Protein AF-A0A6G4N165-F1 (afdb_monomer_lite)

Organism: Streptococcus anginosus (NCBI:txid1328)

Sequence (106 aa):
PEGTKFEFKTPVDTTTPGDKDATVVVTYPDGSKDEVPVKVTVTDPRTDADKNTPTPKEQTVNVGETPDPKKSIGNVGDLPEGTKFEFKTPVDTTTPGDKDATVVVT

Radius of gyration: 26.67 Å; chains: 1; bounding box: 50×19×76 Å

Foldseek 3Di:
DPPKDKDWPDDWDQVDFAKTWTWIWIADPVRDIDIDIDIDGHDDPDDLPRVDDWDADDDDDAQPDFDDQCNRTDPNVVRDPPKDKDWPDGWHRNDDDDTDTDIDID

Structure (mmCIF, N/CA/C/O backbone):
data_AF-A0A6G4N165-F1
#
_entry.id   AF-A0A6G4N165-F1
#
loop_
_atom_site.group_PDB
_atom_site.id
_atom_site.type_symbol
_atom_site.label_atom_id
_atom_site.label_alt_id
_atom_site.label_comp_id
_atom_site.label_asym_id
_atom_site.label_entity_id
_atom_site.label_seq_id
_atom_site.pdbx_PDB_ins_code
_atom_site.Cartn_x
_atom_site.Cartn_y
_atom_site.Cartn_z
_atom_site.occupancy
_atom_site.B_iso_or_equiv
_atom_site.auth_seq_id
_atom_site.auth_comp_id
_atom_site.auth_asym_id
_atom_site.auth_atom_id
_atom_site.pdbx_PDB_model_num
ATOM 1 N N . PRO A 1 1 ? -29.400 5.980 33.620 1.00 70.69 1 PRO A N 1
ATOM 2 C CA . PRO A 1 1 ? -29.624 6.921 34.744 1.00 70.69 1 PRO A CA 1
ATOM 3 C C . PRO A 1 1 ? -28.859 8.213 34.474 1.00 70.69 1 PRO A C 1
ATOM 5 O O . PRO A 1 1 ? -27.735 8.131 33.983 1.00 70.69 1 PRO A O 1
ATOM 8 N N . GLU A 1 2 ? 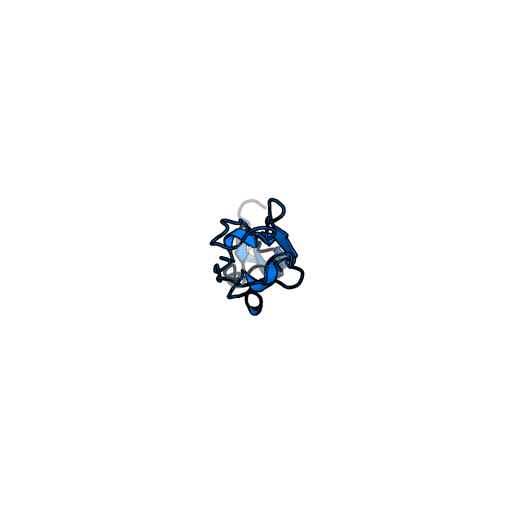-29.440 9.384 34.737 1.00 84.69 2 GLU A N 1
ATOM 9 C CA . GLU A 1 2 ? -28.628 10.607 34.739 1.00 84.69 2 GLU A CA 1
ATOM 10 C C . GLU A 1 2 ? -27.516 10.475 35.791 1.00 84.69 2 GLU A C 1
ATOM 12 O O . GLU A 1 2 ? -27.742 9.941 36.876 1.00 84.69 2 GLU A O 1
ATOM 17 N N . GLY A 1 3 ? -26.299 10.902 35.448 1.00 88.19 3 GLY A N 1
ATOM 18 C CA . GLY A 1 3 ? -25.121 10.799 36.318 1.00 88.19 3 GLY A CA 1
ATOM 19 C C . GLY A 1 3 ? -24.263 9.537 36.143 1.00 88.19 3 GLY A C 1
ATOM 20 O O . GLY A 1 3 ? -23.212 9.451 36.775 1.00 88.19 3 GLY A O 1
ATOM 21 N N . THR A 1 4 ? -24.647 8.585 35.283 1.00 95.44 4 THR A N 1
ATOM 22 C CA . THR A 1 4 ? -23.771 7.457 34.914 1.00 95.44 4 THR A CA 1
ATOM 23 C C . THR A 1 4 ? -22.549 7.950 34.129 1.00 95.44 4 THR A C 1
ATOM 25 O O . THR A 1 4 ? -22.687 8.729 33.185 1.00 95.44 4 THR A O 1
ATOM 28 N N . LYS A 1 5 ? -21.355 7.477 34.497 1.00 95.81 5 LYS A N 1
ATOM 29 C CA . LYS A 1 5 ? -20.080 7.780 33.827 1.00 95.81 5 LYS A CA 1
ATOM 30 C C .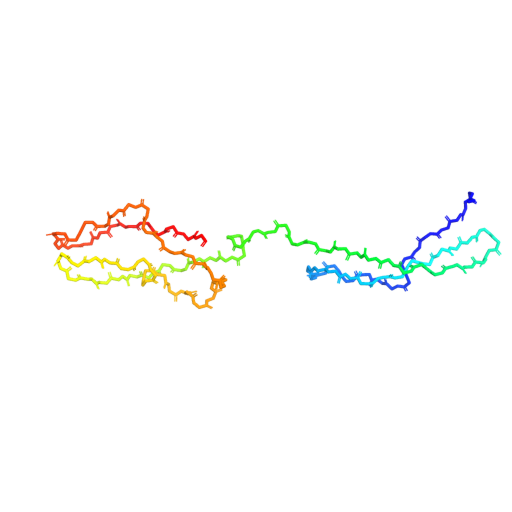 LYS A 1 5 ? -19.525 6.557 33.105 1.00 95.81 5 LYS A C 1
ATOM 32 O O . LYS A 1 5 ? -19.736 5.431 33.551 1.00 95.81 5 LYS A O 1
ATOM 37 N N . PHE A 1 6 ? -18.782 6.803 32.030 1.00 95.94 6 PHE A N 1
ATOM 38 C CA . PHE A 1 6 ? -18.156 5.779 31.197 1.00 95.94 6 PHE A CA 1
ATOM 39 C C . PHE A 1 6 ? -16.684 6.113 31.009 1.00 95.94 6 PHE A C 1
ATOM 41 O O . PHE A 1 6 ? -16.354 7.198 30.529 1.00 95.94 6 PHE A O 1
ATOM 48 N N . GLU A 1 7 ? -15.811 5.183 31.372 1.00 96.44 7 GLU A N 1
ATOM 49 C CA . GLU A 1 7 ? -14.363 5.335 31.231 1.00 96.44 7 GLU A CA 1
ATOM 50 C C . GLU A 1 7 ? -13.759 4.017 30.748 1.00 96.44 7 GLU A C 1
ATOM 52 O O . GLU A 1 7 ? -14.235 2.941 31.107 1.00 96.44 7 GLU A O 1
ATOM 57 N N . PHE A 1 8 ? -12.706 4.068 29.931 1.00 96.25 8 PHE A N 1
ATOM 58 C CA . PHE A 1 8 ? -11.956 2.854 29.620 1.00 96.25 8 PHE A CA 1
ATOM 59 C C . PHE A 1 8 ? -11.143 2.426 30.841 1.00 96.25 8 PHE A C 1
ATOM 61 O O . PHE A 1 8 ? -10.435 3.237 31.437 1.00 96.25 8 PHE A O 1
ATOM 68 N N . LYS A 1 9 ? -11.203 1.135 31.180 1.00 94.88 9 LYS A N 1
ATOM 69 C CA . LYS A 1 9 ? -10.444 0.544 32.293 1.00 94.88 9 LYS A CA 1
ATOM 70 C C . LYS A 1 9 ? -8.937 0.747 32.128 1.00 94.88 9 LYS A C 1
ATOM 72 O O . LYS A 1 9 ? -8.225 0.947 33.106 1.00 94.88 9 LYS A O 1
ATOM 77 N N . THR A 1 10 ? -8.468 0.704 30.885 1.00 93.81 10 THR A N 1
ATOM 78 C CA . THR A 1 10 ? -7.091 0.994 30.481 1.00 93.81 10 THR A CA 1
ATOM 79 C C . THR A 1 10 ? -7.103 1.830 29.204 1.00 93.81 10 THR A C 1
ATOM 81 O O . THR A 1 10 ? -7.985 1.619 28.368 1.00 93.81 10 THR A O 1
ATOM 84 N N . PRO A 1 11 ? -6.133 2.740 28.997 1.00 94.38 11 PRO A N 1
ATOM 85 C CA . PRO A 1 11 ? -5.998 3.448 27.729 1.00 94.38 11 PRO A CA 1
ATOM 86 C C . PRO A 1 11 ? -5.913 2.463 26.559 1.00 94.38 11 PRO A C 1
ATOM 88 O O . PRO A 1 11 ? -5.133 1.512 26.601 1.00 94.38 11 PRO A O 1
ATOM 91 N N . VAL A 1 12 ? -6.726 2.682 25.527 1.00 94.12 12 VAL A N 1
ATOM 92 C CA . VAL A 1 12 ? -6.697 1.864 24.310 1.00 94.12 12 VAL A CA 1
ATOM 93 C C . VAL A 1 12 ? -5.511 2.310 23.458 1.00 94.12 12 VAL A C 1
ATOM 95 O O . VAL A 1 12 ? -5.385 3.496 23.155 1.00 94.12 12 VAL A O 1
ATOM 98 N N . ASP A 1 13 ? -4.642 1.377 23.067 1.00 92.06 13 ASP A N 1
ATOM 99 C CA . ASP A 1 13 ? -3.536 1.675 22.155 1.00 92.06 13 ASP A CA 1
ATOM 100 C C . ASP A 1 13 ? -4.062 1.929 20.736 1.00 92.06 13 ASP A C 1
ATOM 102 O O . ASP A 1 13 ? -4.515 1.012 20.048 1.00 92.06 13 ASP A O 1
ATOM 106 N N . THR A 1 14 ? -3.953 3.173 20.286 1.00 93.12 14 THR A N 1
ATOM 107 C CA . THR A 1 14 ? -4.361 3.625 18.950 1.00 93.12 14 THR A CA 1
ATOM 108 C C . THR A 1 14 ? -3.180 3.909 18.021 1.00 93.12 14 THR A C 1
ATOM 110 O O . THR A 1 14 ? -3.371 4.459 16.939 1.00 93.12 14 THR A O 1
ATOM 113 N N . THR A 1 15 ? -1.956 3.535 18.407 1.00 92.88 15 THR A N 1
ATOM 114 C CA . THR A 1 15 ? -0.747 3.779 17.597 1.00 92.88 15 THR A CA 1
ATOM 115 C C . THR A 1 15 ? -0.591 2.790 16.444 1.00 92.88 15 THR A C 1
ATOM 117 O O . THR A 1 15 ? 0.102 3.075 15.468 1.00 92.88 15 THR A O 1
ATOM 120 N N . THR A 1 16 ? -1.255 1.638 16.538 1.00 91.56 16 THR A N 1
ATOM 121 C CA . THR A 1 16 ? -1.230 0.577 15.531 1.00 91.56 16 THR A CA 1
ATOM 122 C C . THR A 1 16 ? -2.646 0.257 15.049 1.00 91.56 16 THR A C 1
ATOM 124 O O . THR A 1 16 ? -3.547 0.102 15.882 1.00 91.56 16 THR A O 1
ATOM 127 N N . PRO A 1 17 ? -2.859 0.142 13.724 1.00 93.38 17 PRO A N 1
ATOM 128 C CA . PRO A 1 17 ? -4.123 -0.313 13.165 1.00 93.38 17 PRO A CA 1
ATOM 129 C C . PRO A 1 17 ? -4.440 -1.745 13.586 1.00 93.38 17 PRO A C 1
ATOM 131 O O . PRO A 1 17 ? -3.544 -2.552 13.830 1.00 93.38 17 PRO A O 1
ATOM 134 N N . GLY A 1 18 ? -5.725 -2.063 13.608 1.00 93.75 18 GLY A N 1
ATOM 135 C CA . GLY A 1 18 ? -6.244 -3.370 13.955 1.00 93.75 18 GLY A CA 1
ATOM 136 C C . GLY A 1 18 ? -7.302 -3.295 15.040 1.00 93.75 18 GLY A C 1
ATOM 137 O O . GLY A 1 18 ? -7.638 -2.238 15.576 1.00 93.75 18 GLY A O 1
ATOM 138 N N . ASP A 1 19 ? -7.834 -4.465 15.344 1.00 96.44 19 ASP A N 1
ATOM 139 C CA . ASP A 1 19 ? -8.829 -4.629 16.381 1.00 96.44 19 ASP A CA 1
ATOM 140 C C . ASP A 1 19 ? -8.167 -4.695 17.759 1.00 96.44 19 ASP A C 1
ATOM 142 O O . ASP A 1 19 ? -7.241 -5.477 17.978 1.00 96.44 19 ASP A O 1
ATOM 146 N N . LYS A 1 20 ? -8.650 -3.868 18.686 1.00 94.69 20 LYS A N 1
ATOM 147 C CA . LYS A 1 20 ? -8.184 -3.794 20.070 1.00 94.69 20 LYS A CA 1
ATOM 148 C C . LYS A 1 20 ? -9.332 -4.137 21.009 1.00 94.69 20 LYS A C 1
ATOM 150 O O . LYS A 1 20 ? -10.369 -3.469 21.004 1.00 94.69 20 LYS A O 1
ATOM 155 N N . ASP A 1 21 ? -9.135 -5.164 21.825 1.00 95.94 21 ASP A N 1
ATOM 156 C CA . ASP A 1 21 ? -10.049 -5.468 22.919 1.00 95.94 21 ASP A CA 1
ATOM 157 C C . ASP A 1 21 ? -9.883 -4.420 24.023 1.00 95.94 21 ASP A C 1
ATOM 159 O O . ASP A 1 21 ? -8.767 -4.087 24.430 1.00 95.94 21 ASP A O 1
ATOM 163 N N . ALA A 1 22 ? -10.999 -3.881 24.502 1.00 96.56 22 ALA A N 1
ATOM 164 C CA . ALA A 1 22 ? -11.030 -2.882 25.557 1.00 96.56 22 ALA A CA 1
ATOM 165 C C . ALA A 1 22 ? -12.161 -3.182 26.543 1.00 96.56 22 ALA A C 1
ATOM 167 O O . ALA A 1 22 ? -13.144 -3.843 26.219 1.00 96.56 22 ALA A O 1
ATOM 168 N N . THR A 1 23 ? -12.047 -2.659 27.758 1.00 97.62 23 THR A N 1
ATOM 169 C CA . THR A 1 23 ? -13.105 -2.760 28.766 1.00 97.62 23 THR A CA 1
ATOM 170 C C . THR A 1 23 ? -13.569 -1.364 29.127 1.00 97.62 23 THR A C 1
ATOM 172 O O . THR A 1 23 ? -12.758 -0.522 29.513 1.00 97.62 23 THR A O 1
ATOM 175 N N . VAL A 1 24 ? -14.870 -1.119 29.024 1.00 97.62 24 VAL A N 1
ATOM 176 C CA . VAL A 1 24 ? -15.503 0.103 29.523 1.00 97.62 24 VAL A CA 1
ATOM 177 C C . VAL A 1 24 ? -16.014 -0.166 30.930 1.00 97.62 24 VAL A C 1
ATOM 179 O O . VAL A 1 24 ? -16.762 -1.115 31.155 1.00 97.62 24 VAL A O 1
ATOM 182 N N . VAL A 1 25 ? -15.609 0.674 31.875 1.00 97.50 25 VAL A N 1
ATOM 183 C CA . VAL A 1 25 ? -16.142 0.712 33.234 1.00 97.50 25 VAL A CA 1
ATOM 184 C C . VAL A 1 25 ? -17.302 1.697 33.254 1.00 97.50 25 VAL A C 1
ATOM 186 O O . VAL A 1 25 ? -17.132 2.892 32.995 1.00 97.50 25 VAL A O 1
ATOM 189 N N . VAL A 1 26 ? -18.487 1.191 33.568 1.00 97.69 26 VAL A N 1
ATOM 190 C CA . VAL A 1 26 ? -19.705 1.978 33.752 1.00 97.69 26 VAL A CA 1
ATOM 191 C C . VAL A 1 26 ? -19.857 2.237 35.242 1.00 97.69 26 VAL A C 1
ATOM 193 O O . VAL A 1 26 ? -19.962 1.291 36.012 1.00 97.69 26 VAL A O 1
ATOM 196 N N . THR A 1 27 ? -19.855 3.498 35.669 1.00 97.44 27 THR A N 1
ATOM 197 C CA . THR A 1 27 ? -20.067 3.872 37.078 1.00 97.44 27 THR A CA 1
ATOM 198 C C . THR A 1 27 ? -21.427 4.536 37.231 1.00 97.44 27 THR A C 1
ATOM 200 O O . THR A 1 27 ? -21.672 5.587 36.634 1.00 97.44 27 THR A O 1
ATOM 203 N N . TYR A 1 28 ? -22.312 3.937 38.022 1.00 96.94 28 TYR A N 1
ATOM 204 C CA . TYR A 1 28 ? -23.654 4.456 38.286 1.00 96.94 28 TYR A CA 1
ATOM 205 C C . TYR A 1 28 ? -23.654 5.495 39.423 1.00 96.94 28 TYR A C 1
ATOM 207 O O . TYR A 1 28 ? -22.700 5.561 40.202 1.00 96.94 28 TYR A O 1
ATOM 215 N N . PRO A 1 29 ? -24.720 6.312 39.555 1.00 96.75 29 PRO A N 1
ATOM 216 C CA . PRO A 1 29 ? -24.808 7.330 40.608 1.00 96.75 29 PRO A CA 1
ATOM 217 C C . PRO A 1 29 ? -24.747 6.784 42.042 1.00 96.75 29 PRO A C 1
ATOM 219 O O . PRO A 1 29 ? -24.313 7.494 42.943 1.00 96.75 29 PRO A O 1
ATOM 222 N N . ASP A 1 30 ? -25.159 5.533 42.257 1.00 94.38 30 ASP A N 1
ATOM 223 C CA . ASP A 1 30 ? -25.080 4.838 43.551 1.00 94.38 30 ASP A CA 1
ATOM 224 C C . ASP A 1 30 ? -23.665 4.313 43.873 1.00 94.38 30 ASP A C 1
ATOM 226 O O . ASP A 1 30 ? -23.437 3.730 44.933 1.00 94.38 30 ASP A O 1
ATOM 230 N N . GLY A 1 31 ? -22.704 4.530 42.969 1.00 92.31 31 GLY A N 1
ATOM 231 C CA . GLY A 1 31 ? -21.315 4.098 43.091 1.00 92.31 31 GLY A CA 1
ATOM 232 C C . GLY A 1 31 ? -21.051 2.660 42.638 1.00 92.31 31 GLY A C 1
ATOM 233 O O . GLY A 1 31 ? -19.880 2.259 42.586 1.00 92.31 31 GLY A O 1
ATOM 234 N N . SER A 1 32 ? -22.091 1.897 42.286 1.00 97.50 32 SER A N 1
ATOM 235 C CA . SER A 1 32 ? -21.940 0.566 41.695 1.00 97.50 32 SER A CA 1
ATOM 236 C C . SER A 1 32 ? -21.263 0.649 40.322 1.00 97.50 32 SER A C 1
ATOM 238 O O . SER A 1 32 ? -21.271 1.699 39.663 1.00 97.50 32 SER A O 1
ATOM 240 N N . LYS A 1 33 ? -20.608 -0.445 39.909 1.00 97.25 33 LYS A N 1
ATOM 241 C CA . LYS A 1 33 ? -19.852 -0.505 38.655 1.00 97.25 33 LYS A CA 1
ATOM 242 C C . LYS A 1 33 ? -20.145 -1.773 37.869 1.00 97.25 33 LYS A C 1
ATOM 244 O O . LYS A 1 33 ? -20.167 -2.847 38.460 1.00 97.25 33 LYS A O 1
ATOM 249 N N . ASP A 1 34 ? -20.241 -1.621 36.553 1.00 97.44 34 ASP A N 1
ATOM 250 C CA . ASP A 1 34 ? -20.222 -2.718 35.584 1.00 97.44 34 ASP A CA 1
ATOM 251 C C . ASP A 1 34 ? -18.987 -2.617 34.687 1.00 97.44 34 ASP A C 1
ATOM 253 O O . ASP A 1 34 ? -18.504 -1.523 34.382 1.00 97.44 34 ASP A O 1
ATOM 257 N N . GLU A 1 35 ? -18.495 -3.765 34.228 1.00 97.50 35 GLU A N 1
ATOM 258 C CA . GLU A 1 35 ? -17.425 -3.853 33.237 1.00 97.50 35 GLU A CA 1
ATOM 259 C C . GLU A 1 35 ? -17.954 -4.491 31.957 1.00 97.50 35 GLU A C 1
ATOM 261 O O . GLU A 1 35 ? -18.440 -5.622 31.962 1.00 97.50 35 GLU A O 1
ATOM 266 N N . VAL A 1 36 ? -17.844 -3.760 30.850 1.00 97.31 36 VAL A N 1
ATOM 267 C CA . VAL A 1 36 ? -18.351 -4.184 29.546 1.00 97.31 36 VAL A CA 1
ATOM 268 C C . VAL A 1 36 ? -17.172 -4.359 28.588 1.00 97.31 36 VAL A C 1
ATOM 270 O O . VAL A 1 36 ? -16.496 -3.370 28.283 1.00 97.31 36 VAL A O 1
ATOM 273 N N . PRO A 1 37 ? -16.890 -5.583 28.105 1.00 96.81 37 PRO A N 1
ATOM 274 C CA . PRO A 1 37 ? -15.906 -5.786 27.054 1.00 96.81 37 PRO A CA 1
ATOM 275 C C . PRO A 1 37 ? -16.438 -5.222 25.733 1.00 96.81 37 PRO A C 1
ATOM 277 O O . PRO A 1 37 ? -17.583 -5.458 25.348 1.00 96.81 37 PRO A O 1
ATOM 280 N N . VAL A 1 38 ? -15.595 -4.472 25.037 1.00 96.50 38 VAL A N 1
ATOM 281 C CA . VAL A 1 38 ? -15.876 -3.873 23.733 1.00 96.50 38 VAL A CA 1
ATOM 282 C C . VAL A 1 38 ? -14.690 -4.091 22.804 1.00 96.50 38 VAL A C 1
ATOM 284 O O . VAL A 1 38 ? -13.560 -4.298 23.240 1.00 96.50 38 VAL A O 1
ATOM 287 N N . LYS A 1 39 ? -14.952 -4.000 21.505 1.00 96.44 39 LYS A N 1
ATOM 288 C CA . LYS A 1 39 ? -13.940 -4.088 20.459 1.00 96.44 39 LYS A CA 1
ATOM 289 C C . LYS A 1 39 ? -13.798 -2.723 19.794 1.00 96.44 39 LYS A C 1
ATOM 291 O O . LYS A 1 39 ? -14.791 -2.171 19.322 1.00 96.44 39 LYS A O 1
ATOM 296 N N . VAL A 1 40 ? -12.587 -2.176 19.770 1.00 95.69 40 VAL A N 1
ATOM 297 C CA . VAL A 1 40 ? -12.259 -0.903 19.113 1.00 95.69 40 VAL A CA 1
ATOM 298 C C . VAL A 1 40 ? -11.426 -1.197 17.872 1.00 95.69 40 VAL A C 1
ATOM 300 O O . VAL A 1 40 ? -10.326 -1.728 17.978 1.00 95.69 40 VAL A O 1
ATOM 303 N N . THR A 1 41 ? -11.930 -0.844 16.693 1.00 95.75 41 THR A N 1
ATOM 304 C CA . THR A 1 41 ? -11.186 -0.998 15.436 1.00 95.75 41 THR A CA 1
ATOM 305 C C . THR A 1 41 ? -10.417 0.283 15.130 1.00 95.75 41 THR A C 1
ATOM 307 O O . THR A 1 41 ? -11.011 1.341 14.926 1.00 95.75 41 THR A O 1
ATOM 310 N N . VAL A 1 42 ? -9.090 0.189 15.088 1.00 95.19 42 VAL A N 1
ATOM 311 C CA . VAL A 1 42 ? -8.188 1.281 14.708 1.00 95.19 42 VAL A CA 1
ATOM 312 C C . VAL A 1 42 ? -7.819 1.112 13.236 1.00 95.19 42 VAL A C 1
ATOM 314 O O . VAL A 1 42 ? -7.352 0.053 12.828 1.00 95.19 42 VAL A O 1
ATOM 317 N N . THR A 1 43 ? -8.009 2.142 12.418 1.00 92.81 43 THR A N 1
ATOM 318 C CA . THR A 1 43 ? -7.701 2.099 10.978 1.00 92.81 43 THR A CA 1
ATOM 319 C C . THR A 1 43 ? -6.558 3.048 10.635 1.00 92.81 43 THR A C 1
ATOM 321 O O . THR A 1 43 ? -6.539 4.172 11.132 1.00 92.81 43 THR A O 1
ATOM 324 N N . ASP A 1 44 ? -5.644 2.640 9.748 1.00 91.88 44 ASP A N 1
ATOM 325 C CA . ASP A 1 44 ? -4.708 3.575 9.107 1.00 91.88 44 ASP A CA 1
ATOM 326 C C . ASP A 1 44 ? -5.411 4.216 7.904 1.00 91.88 44 ASP A C 1
ATOM 328 O O . ASP A 1 44 ? -5.787 3.482 6.989 1.00 91.88 44 ASP A O 1
ATOM 332 N N . PRO A 1 45 ? -5.609 5.544 7.871 1.00 90.12 45 PRO A N 1
ATOM 333 C CA . PRO A 1 45 ? -6.237 6.195 6.725 1.00 90.12 45 PRO A CA 1
ATOM 334 C C . PRO A 1 45 ? -5.332 6.229 5.483 1.00 90.12 45 PRO A C 1
ATOM 336 O O . PRO A 1 45 ? -5.819 6.532 4.397 1.00 90.12 45 PRO A O 1
ATOM 339 N N . ARG A 1 46 ? -4.027 5.955 5.624 1.00 91.81 46 ARG A N 1
ATOM 340 C CA . ARG A 1 46 ? -3.061 5.985 4.518 1.00 91.81 46 ARG A CA 1
ATOM 341 C C . ARG A 1 46 ? -3.187 4.751 3.630 1.00 91.81 46 ARG A C 1
ATOM 343 O O . ARG A 1 46 ? -3.251 3.624 4.130 1.00 91.81 46 ARG A O 1
ATOM 350 N N . THR A 1 47 ? -3.123 4.970 2.323 1.00 90.69 47 THR A N 1
ATOM 351 C CA . THR A 1 47 ? -3.033 3.914 1.307 1.00 90.69 47 THR A CA 1
ATOM 352 C C . THR A 1 47 ? -1.626 3.311 1.247 1.00 90.69 47 THR A C 1
ATOM 354 O O . THR A 1 47 ? -0.679 3.860 1.813 1.00 90.69 47 THR A O 1
ATOM 357 N N . ASP A 1 48 ? -1.453 2.197 0.533 1.00 87.25 48 ASP A N 1
ATOM 358 C CA . ASP A 1 48 ? -0.117 1.635 0.301 1.00 87.25 48 ASP A CA 1
ATOM 359 C C . ASP A 1 48 ? 0.775 2.587 -0.503 1.00 87.25 48 ASP A C 1
ATOM 361 O O . ASP A 1 48 ? 1.971 2.667 -0.234 1.00 87.25 48 ASP A O 1
ATOM 365 N N . ALA A 1 49 ? 0.196 3.375 -1.413 1.00 87.12 49 ALA A N 1
ATOM 366 C CA . ALA A 1 49 ? 0.919 4.424 -2.127 1.00 87.12 49 ALA A CA 1
ATOM 367 C C . ALA A 1 49 ? 1.379 5.561 -1.196 1.00 87.12 49 ALA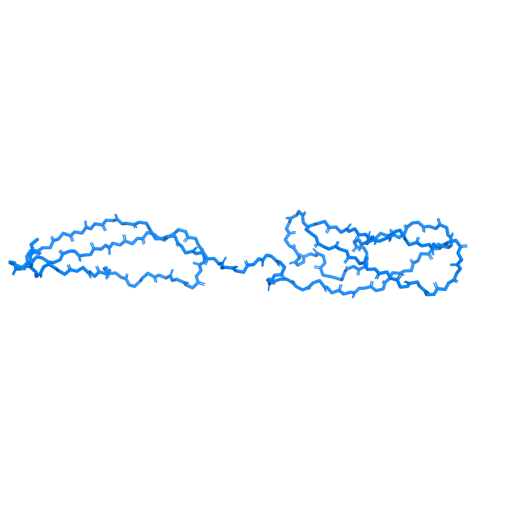 A C 1
ATOM 369 O O . ALA A 1 49 ? 2.450 6.119 -1.397 1.00 87.12 49 ALA A O 1
ATOM 370 N N . ASP A 1 50 ? 0.619 5.879 -0.143 1.00 90.00 50 ASP A N 1
ATOM 371 C CA . ASP A 1 50 ? 1.031 6.877 0.858 1.00 90.00 50 ASP A CA 1
ATOM 372 C C . ASP A 1 50 ? 2.121 6.343 1.804 1.00 90.00 50 ASP A C 1
ATOM 374 O O . ASP A 1 50 ? 2.854 7.117 2.422 1.00 90.00 50 ASP A O 1
ATOM 378 N N . LYS A 1 51 ? 2.204 5.017 1.972 1.00 90.50 51 LYS A N 1
ATOM 379 C CA . LYS A 1 51 ? 3.169 4.352 2.864 1.00 90.50 51 LYS A CA 1
ATOM 380 C C . LYS A 1 51 ? 4.477 3.988 2.172 1.00 90.50 51 LYS A C 1
ATOM 382 O O . LYS A 1 51 ? 5.467 3.768 2.865 1.00 90.50 51 LYS A O 1
ATOM 387 N N . ASN A 1 52 ? 4.483 3.914 0.843 1.00 92.00 52 ASN A N 1
ATOM 388 C CA . ASN A 1 52 ? 5.601 3.401 0.067 1.00 92.00 52 ASN A CA 1
ATOM 389 C C . ASN A 1 52 ? 5.995 4.366 -1.049 1.00 92.00 52 ASN A C 1
ATOM 391 O O . ASN A 1 52 ? 5.156 4.832 -1.812 1.00 92.00 52 ASN A O 1
ATOM 395 N N . THR A 1 53 ? 7.299 4.571 -1.212 1.00 93.38 53 THR A N 1
ATOM 396 C CA . THR A 1 53 ? 7.856 5.342 -2.327 1.00 93.38 53 THR A CA 1
ATOM 397 C C . THR A 1 53 ? 8.713 4.412 -3.185 1.00 93.38 53 THR A C 1
ATOM 399 O O . THR A 1 53 ? 9.790 4.006 -2.737 1.00 93.38 53 THR A O 1
ATOM 402 N N . PRO A 1 54 ? 8.277 4.046 -4.404 1.00 94.50 54 PRO A N 1
ATOM 403 C CA . PRO A 1 54 ? 9.110 3.292 -5.334 1.00 94.50 54 PRO A CA 1
ATOM 404 C C . PRO A 1 54 ? 10.364 4.090 -5.698 1.00 94.50 54 PRO A C 1
ATOM 406 O O . PRO A 1 54 ? 10.286 5.279 -6.011 1.00 94.50 54 PRO A O 1
ATOM 409 N N . THR A 1 55 ? 11.527 3.446 -5.674 1.00 95.88 55 THR A N 1
ATOM 410 C CA . THR A 1 55 ? 12.789 4.074 -6.068 1.00 95.88 55 THR A CA 1
ATOM 411 C C . THR A 1 55 ? 13.081 3.772 -7.534 1.00 95.88 55 THR A C 1
ATOM 413 O O . THR A 1 55 ? 13.052 2.605 -7.930 1.00 95.88 55 THR A O 1
ATOM 416 N N . PRO A 1 56 ? 13.353 4.786 -8.372 1.00 95.62 56 PRO A N 1
ATOM 417 C CA . PRO A 1 56 ? 13.702 4.545 -9.761 1.00 95.62 56 PRO A CA 1
ATOM 418 C C . PRO A 1 56 ? 15.071 3.871 -9.855 1.00 95.62 56 PRO A C 1
ATOM 420 O O . PRO A 1 56 ? 15.986 4.149 -9.077 1.00 95.62 56 PRO A O 1
ATOM 423 N N . LYS A 1 57 ? 15.210 2.995 -10.843 1.00 96.44 57 LYS A N 1
ATOM 424 C CA . LYS A 1 57 ? 16.458 2.335 -11.203 1.00 96.44 57 LYS A CA 1
ATOM 425 C C . LYS A 1 57 ? 16.593 2.320 -12.719 1.00 96.44 57 LYS A C 1
ATOM 427 O O . LYS A 1 57 ? 15.662 1.953 -13.436 1.00 96.44 57 LYS A O 1
ATOM 432 N N . GLU A 1 58 ? 17.764 2.703 -13.205 1.00 95.50 58 GLU A N 1
ATOM 433 C CA . GLU A 1 58 ? 18.078 2.590 -14.625 1.00 95.50 58 GLU A CA 1
ATOM 434 C C . GLU A 1 58 ? 18.175 1.117 -15.030 1.00 95.50 58 GLU A C 1
ATOM 436 O O . GLU A 1 58 ? 18.702 0.273 -14.297 1.00 95.50 58 GLU A O 1
ATOM 441 N N . GLN A 1 59 ? 17.665 0.811 -16.219 1.00 95.81 59 GLN A N 1
ATOM 442 C CA . GLN A 1 59 ? 17.855 -0.482 -16.855 1.00 95.81 59 GLN A CA 1
ATOM 443 C C . GLN A 1 59 ? 18.441 -0.282 -18.246 1.00 95.81 59 GLN A C 1
ATOM 445 O O . GLN A 1 59 ? 18.115 0.681 -18.937 1.00 95.81 59 GLN A O 1
ATOM 450 N N . THR A 1 60 ? 19.271 -1.226 -18.668 1.00 96.75 60 THR A N 1
ATOM 451 C CA . THR A 1 60 ? 19.842 -1.265 -20.012 1.00 96.75 60 THR A CA 1
ATOM 452 C C . THR A 1 60 ? 19.387 -2.548 -20.686 1.00 96.75 60 THR A C 1
ATOM 454 O O . THR A 1 60 ? 19.450 -3.621 -20.083 1.00 96.75 60 THR A O 1
ATOM 457 N N . VAL A 1 61 ? 18.930 -2.430 -21.928 1.00 97.12 61 VAL A N 1
ATOM 458 C CA . VAL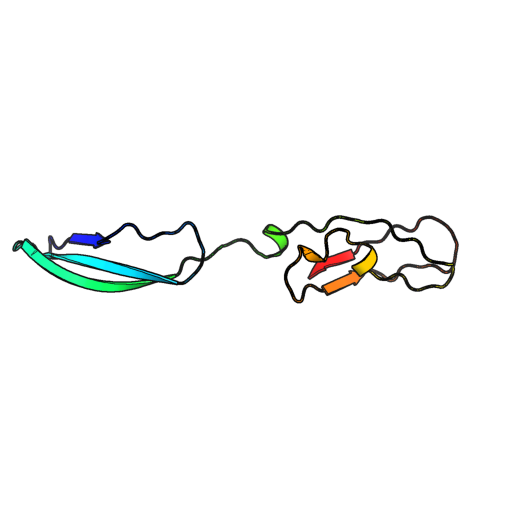 A 1 61 ? 18.492 -3.542 -22.778 1.00 97.12 61 VAL A CA 1
ATOM 459 C C . VAL A 1 61 ? 19.101 -3.386 -24.166 1.00 97.12 61 VAL A C 1
ATOM 461 O O . VAL A 1 61 ? 19.490 -2.280 -24.554 1.00 97.12 61 VAL A O 1
ATOM 464 N N . ASN A 1 62 ? 19.203 -4.477 -24.918 1.00 97.88 62 ASN A N 1
ATOM 465 C CA . ASN A 1 62 ? 19.664 -4.409 -26.303 1.00 97.88 62 ASN A CA 1
ATOM 466 C C . ASN A 1 62 ? 18.565 -3.865 -27.228 1.00 97.88 62 ASN A C 1
ATOM 468 O O . ASN A 1 62 ? 17.374 -3.892 -26.911 1.00 97.88 62 ASN A O 1
ATOM 472 N N . VAL A 1 63 ? 18.964 -3.399 -28.413 1.00 97.06 63 VAL A N 1
ATOM 473 C CA . VAL A 1 63 ? 18.020 -2.946 -29.445 1.00 97.06 63 VAL A CA 1
ATOM 474 C C . VAL A 1 63 ? 17.048 -4.076 -29.799 1.00 97.06 63 VAL A C 1
ATOM 476 O O . VAL A 1 63 ? 17.465 -5.188 -30.118 1.00 97.06 63 VAL A O 1
ATOM 479 N N . GLY A 1 64 ? 15.751 -3.775 -29.752 1.00 96.19 64 GLY A N 1
ATOM 480 C CA . GLY A 1 64 ? 14.658 -4.709 -30.021 1.00 96.19 64 GLY A CA 1
ATOM 481 C C . GLY A 1 64 ? 14.229 -5.575 -28.831 1.00 96.19 64 GLY A C 1
ATOM 482 O O . GLY A 1 64 ? 13.238 -6.295 -28.948 1.00 96.19 64 GLY A O 1
ATOM 483 N N . GLU A 1 65 ? 14.916 -5.517 -27.687 1.00 97.25 65 GLU A N 1
ATOM 484 C CA . GLU A 1 65 ? 14.477 -6.219 -26.477 1.00 97.25 65 GLU A CA 1
ATOM 485 C C . GLU A 1 65 ? 13.332 -5.478 -25.782 1.00 97.25 65 GLU A C 1
ATOM 487 O O . GLU A 1 65 ? 13.255 -4.251 -25.794 1.00 97.25 65 GLU A O 1
ATOM 492 N N . THR A 1 66 ? 12.439 -6.228 -25.136 1.00 95.94 66 THR A N 1
ATOM 493 C CA . THR A 1 66 ? 11.384 -5.641 -24.303 1.00 95.94 66 THR A CA 1
ATOM 494 C C . THR A 1 66 ? 11.917 -5.433 -22.883 1.00 95.94 66 THR A C 1
ATOM 496 O O . THR A 1 66 ? 12.298 -6.418 -22.244 1.00 95.94 66 THR A O 1
ATOM 499 N N . PRO A 1 67 ? 11.956 -4.191 -22.368 1.00 96.81 67 PRO A N 1
ATOM 500 C CA . PRO A 1 67 ? 12.375 -3.934 -20.997 1.00 96.81 67 PRO A CA 1
ATOM 501 C C . PRO A 1 67 ? 11.365 -4.487 -19.989 1.00 96.81 67 PRO A C 1
ATOM 503 O O . PRO A 1 67 ? 10.175 -4.618 -20.277 1.00 96.81 67 PRO A O 1
ATOM 506 N N . ASP A 1 68 ? 11.843 -4.782 -18.782 1.00 97.06 68 ASP A N 1
ATOM 507 C CA . ASP A 1 68 ? 11.012 -5.267 -17.678 1.00 97.06 68 ASP A CA 1
ATOM 508 C C . ASP A 1 68 ? 10.753 -4.107 -16.702 1.00 97.06 68 ASP A C 1
ATOM 510 O O . ASP A 1 68 ? 11.713 -3.591 -16.117 1.00 97.06 68 ASP A O 1
ATOM 514 N N . PRO A 1 69 ? 9.497 -3.674 -16.486 1.00 97.12 69 PRO A N 1
ATOM 515 C CA . PRO A 1 69 ? 9.194 -2.560 -15.587 1.00 97.12 69 PRO A CA 1
ATOM 516 C C . PRO A 1 69 ? 9.647 -2.828 -14.145 1.00 97.12 69 PRO A C 1
ATOM 518 O O . PRO A 1 69 ? 10.077 -1.901 -13.459 1.00 97.12 69 PRO A O 1
ATOM 521 N N . LYS A 1 70 ? 9.653 -4.090 -13.695 1.00 96.50 70 LYS A N 1
ATOM 522 C CA . LYS A 1 70 ? 10.117 -4.472 -12.354 1.00 96.50 70 LYS A CA 1
ATOM 523 C C . LYS A 1 70 ? 11.615 -4.22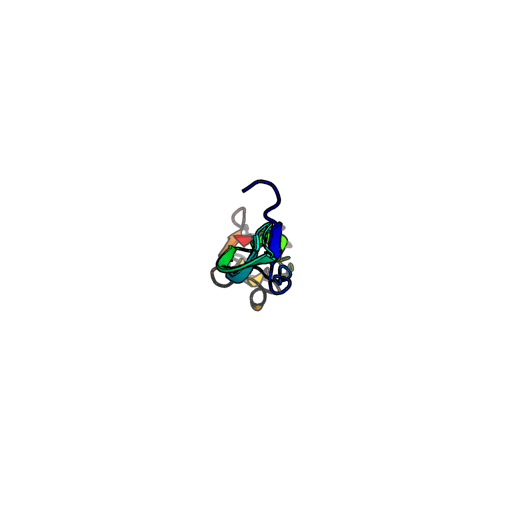0 -12.176 1.00 96.50 70 LYS A C 1
ATOM 525 O O . LYS A 1 70 ? 12.052 -3.892 -11.078 1.00 96.50 70 LYS A O 1
ATOM 530 N N . LYS A 1 71 ? 12.411 -4.326 -13.247 1.00 96.94 71 LYS A N 1
ATOM 531 C CA . LYS A 1 71 ? 13.856 -4.023 -13.216 1.00 96.94 71 LYS A CA 1
ATOM 532 C C . LYS A 1 71 ? 14.157 -2.527 -13.140 1.00 96.94 71 LYS A C 1
ATOM 534 O O . LYS A 1 71 ? 15.269 -2.173 -12.753 1.00 96.94 71 LYS A O 1
ATOM 539 N N . SER A 1 72 ? 13.177 -1.678 -13.457 1.00 97.06 72 SER A N 1
ATOM 540 C CA . SER A 1 72 ? 13.274 -0.222 -13.316 1.00 97.06 72 SER A CA 1
ATOM 541 C C . SER A 1 72 ? 12.942 0.299 -11.917 1.00 97.06 72 SER A C 1
ATOM 543 O O . SER A 1 72 ? 12.984 1.508 -11.702 1.00 97.06 72 SER A O 1
ATOM 545 N N . ILE A 1 73 ? 12.639 -0.585 -10.960 1.00 97.62 73 ILE A N 1
ATOM 546 C CA . ILE A 1 73 ? 12.388 -0.229 -9.561 1.00 97.62 73 ILE A CA 1
ATOM 547 C C . ILE A 1 73 ? 13.491 -0.825 -8.676 1.00 97.62 73 ILE A C 1
ATOM 549 O O . ILE A 1 73 ? 13.820 -2.009 -8.768 1.00 97.62 73 ILE A O 1
ATOM 553 N N . GLY A 1 74 ? 14.105 0.002 -7.830 1.00 96.81 74 GLY A N 1
ATOM 554 C CA . GLY A 1 74 ? 15.251 -0.368 -6.998 1.00 96.81 74 GLY A CA 1
ATOM 555 C C . GLY A 1 74 ? 14.884 -1.105 -5.709 1.00 96.81 74 GLY A C 1
ATOM 556 O O . GLY A 1 74 ? 15.655 -1.948 -5.256 1.00 96.81 74 GLY A O 1
ATOM 557 N N . ASN A 1 75 ? 13.707 -0.826 -5.146 1.00 95.94 75 ASN A N 1
ATOM 558 C CA . ASN A 1 75 ? 13.251 -1.304 -3.836 1.00 95.94 75 ASN A CA 1
ATOM 559 C C . ASN A 1 75 ? 12.047 -2.253 -3.916 1.00 95.94 75 ASN A C 1
ATOM 561 O O . ASN A 1 75 ? 11.161 -2.227 -3.072 1.00 95.94 75 ASN A O 1
ATOM 565 N N . VAL A 1 76 ? 12.003 -3.115 -4.931 1.00 94.31 76 VAL A N 1
ATOM 566 C CA . VAL A 1 76 ? 10.876 -4.040 -5.144 1.00 94.31 76 VAL A CA 1
ATOM 567 C C . VAL A 1 76 ? 10.595 -4.937 -3.930 1.00 94.31 76 VAL A C 1
ATOM 569 O O . VAL A 1 76 ? 9.446 -5.295 -3.708 1.00 94.31 76 VAL A O 1
ATOM 572 N N . GLY A 1 77 ? 11.623 -5.297 -3.153 1.00 93.19 77 GLY A N 1
ATOM 573 C CA . GLY A 1 77 ? 11.470 -6.103 -1.936 1.00 93.19 77 GLY A CA 1
ATOM 574 C C . GLY A 1 77 ? 10.855 -5.359 -0.746 1.00 93.19 77 GLY A C 1
ATOM 575 O O . GLY A 1 77 ? 10.407 -6.014 0.188 1.00 93.19 77 GLY A O 1
ATOM 576 N N . ASP A 1 78 ? 10.816 -4.025 -0.792 1.00 93.56 78 ASP A N 1
ATOM 577 C CA . ASP A 1 78 ? 10.236 -3.183 0.261 1.00 93.56 78 ASP A CA 1
ATOM 578 C C . ASP A 1 78 ? 8.757 -2.868 -0.011 1.00 93.56 78 ASP A C 1
ATOM 580 O O . ASP A 1 78 ? 8.057 -2.361 0.862 1.00 93.56 78 ASP A O 1
ATOM 584 N N . LEU A 1 79 ? 8.283 -3.140 -1.231 1.00 94.12 79 LEU A N 1
ATOM 585 C CA . LEU A 1 79 ? 6.901 -2.905 -1.630 1.00 94.12 79 LEU A CA 1
ATOM 586 C C . LEU A 1 79 ? 6.000 -4.065 -1.168 1.00 94.12 79 LEU A C 1
ATOM 588 O O . LEU A 1 79 ? 6.475 -5.199 -1.062 1.00 94.12 79 LEU A O 1
ATOM 592 N N . PRO A 1 80 ? 4.707 -3.806 -0.895 1.00 93.56 80 PRO A N 1
ATOM 593 C CA . PRO A 1 80 ? 3.775 -4.839 -0.454 1.00 93.56 80 PRO A CA 1
ATOM 594 C C . PRO A 1 80 ? 3.732 -6.066 -1.377 1.00 93.56 80 PRO A C 1
ATOM 596 O O . PRO A 1 80 ? 3.890 -5.980 -2.597 1.00 93.56 80 PRO A O 1
ATOM 599 N N . GLU A 1 81 ? 3.467 -7.240 -0.802 1.00 92.69 81 GLU A N 1
ATOM 600 C CA . GLU A 1 81 ? 3.249 -8.433 -1.618 1.00 92.69 81 GLU A CA 1
ATOM 601 C C . GLU A 1 81 ? 2.050 -8.239 -2.556 1.00 92.69 81 GLU A C 1
ATOM 603 O O . GLU A 1 81 ? 1.003 -7.721 -2.172 1.00 92.69 81 GLU A O 1
ATOM 608 N N . GLY A 1 82 ? 2.207 -8.676 -3.806 1.00 92.88 82 GLY A N 1
ATOM 609 C CA . GLY A 1 82 ? 1.188 -8.509 -4.841 1.00 92.88 82 GLY A CA 1
ATOM 610 C C . GLY A 1 82 ? 1.285 -7.203 -5.633 1.00 92.88 82 GLY A C 1
ATOM 611 O O . GLY A 1 82 ? 0.564 -7.087 -6.626 1.00 92.88 82 GLY A O 1
ATOM 612 N N . THR A 1 83 ? 2.193 -6.281 -5.279 1.00 95.94 83 THR A N 1
ATOM 613 C CA . THR A 1 83 ? 2.463 -5.084 -6.089 1.00 95.94 83 THR A CA 1
ATOM 614 C C . THR A 1 83 ? 2.849 -5.457 -7.524 1.00 95.94 83 THR A C 1
ATOM 616 O O . THR A 1 83 ? 3.717 -6.304 -7.771 1.00 95.94 83 THR A O 1
ATOM 619 N N . LYS A 1 84 ? 2.200 -4.802 -8.484 1.00 96.44 84 LYS A N 1
ATOM 620 C CA . LYS A 1 84 ? 2.407 -4.948 -9.925 1.00 96.44 84 LYS A CA 1
ATOM 621 C C . LYS A 1 84 ? 3.152 -3.746 -10.489 1.00 96.44 84 LYS A C 1
ATOM 623 O O . LYS A 1 84 ? 3.064 -2.633 -9.974 1.00 96.44 84 LYS A O 1
ATOM 628 N N . PHE A 1 85 ? 3.871 -3.997 -11.578 1.00 96.88 85 PHE A N 1
ATOM 629 C CA . PHE A 1 85 ? 4.690 -3.011 -12.274 1.00 96.88 85 PHE A CA 1
ATOM 630 C C . PHE A 1 85 ? 4.380 -3.081 -13.759 1.00 96.88 85 PHE A C 1
ATOM 632 O O . PHE A 1 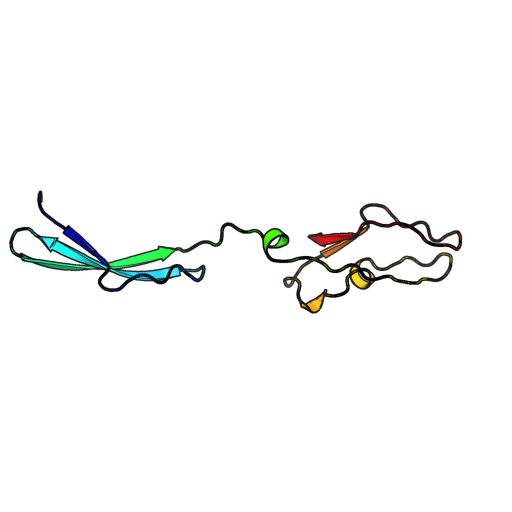85 ? 4.535 -4.137 -14.372 1.00 96.88 85 PHE A O 1
ATOM 639 N N . GLU A 1 86 ? 3.976 -1.960 -14.337 1.00 97.50 86 GLU A N 1
ATOM 640 C CA . GLU A 1 86 ? 3.655 -1.862 -15.759 1.00 97.50 86 GLU A CA 1
ATOM 641 C C . GLU A 1 86 ? 4.213 -0.559 -16.322 1.00 97.50 86 GLU A C 1
ATOM 643 O O . GLU A 1 86 ? 4.205 0.473 -15.653 1.00 97.50 86 GLU A O 1
ATOM 648 N N . PHE A 1 87 ? 4.701 -0.568 -17.562 1.00 97.50 87 PHE A N 1
ATOM 649 C CA . PHE A 1 87 ? 5.009 0.693 -18.227 1.00 97.50 87 PHE A CA 1
ATOM 650 C C . PHE A 1 87 ? 3.713 1.384 -18.636 1.00 97.50 87 PHE A C 1
ATOM 652 O O . PHE A 1 87 ? 2.848 0.771 -19.260 1.00 97.50 87 PHE A O 1
ATOM 659 N N . LYS A 1 88 ? 3.603 2.684 -18.345 1.00 96.19 88 LYS A N 1
ATOM 660 C CA . LYS A 1 88 ? 2.442 3.502 -18.732 1.00 96.19 88 LYS A CA 1
ATOM 661 C C . LYS A 1 88 ? 2.177 3.459 -20.241 1.00 96.19 88 LYS A C 1
ATOM 663 O O . LYS A 1 88 ? 1.034 3.540 -20.679 1.00 96.19 88 LYS A O 1
ATOM 668 N N . THR A 1 89 ? 3.244 3.351 -21.024 1.00 95.19 89 THR A N 1
ATOM 669 C CA . THR A 1 89 ? 3.241 3.196 -22.479 1.00 95.19 89 THR A CA 1
ATOM 670 C C . THR A 1 89 ? 4.346 2.217 -22.870 1.00 95.19 89 THR A C 1
ATOM 672 O O . THR A 1 89 ? 5.385 2.220 -22.206 1.00 95.19 89 THR A O 1
ATOM 675 N N . PRO A 1 90 ? 4.187 1.414 -23.938 1.00 94.44 90 PRO A N 1
ATOM 676 C CA . PRO A 1 90 ? 5.265 0.558 -24.429 1.00 94.44 90 PRO A CA 1
ATOM 677 C C . PRO A 1 90 ? 6.542 1.360 -24.700 1.00 94.44 90 PRO A C 1
ATOM 679 O O . PRO A 1 90 ? 6.483 2.445 -25.279 1.00 94.44 90 PRO A O 1
ATOM 682 N N . VAL A 1 91 ? 7.689 0.824 -24.284 1.00 95.38 91 VAL A N 1
ATOM 683 C CA . VAL A 1 91 ? 8.994 1.453 -24.512 1.00 95.38 91 VAL A CA 1
ATOM 684 C C . VAL A 1 91 ? 9.512 1.025 -25.882 1.00 95.38 91 VAL A C 1
ATOM 686 O O . VAL A 1 91 ? 9.680 -0.167 -26.136 1.00 95.38 91 VAL A O 1
ATOM 689 N N . ASP A 1 92 ? 9.770 1.990 -26.765 1.00 96.00 92 ASP A N 1
ATOM 690 C CA . ASP A 1 92 ? 10.350 1.720 -28.082 1.00 96.00 92 ASP A CA 1
ATOM 691 C C . ASP A 1 92 ? 11.868 1.522 -27.984 1.00 96.00 92 ASP A C 1
ATOM 693 O O . ASP A 1 92 ? 12.636 2.477 -27.828 1.00 96.00 92 ASP A O 1
ATOM 697 N N . THR A 1 93 ? 12.300 0.275 -28.137 1.00 96.50 93 THR A N 1
ATOM 698 C CA . THR A 1 93 ? 13.708 -0.135 -28.134 1.00 96.50 93 THR A CA 1
ATOM 699 C C . THR A 1 93 ? 14.247 -0.438 -29.532 1.00 96.50 93 THR A C 1
ATOM 701 O O . THR A 1 93 ? 15.347 -0.969 -29.659 1.00 96.50 93 THR A O 1
ATOM 704 N N . THR A 1 94 ? 13.523 -0.100 -30.606 1.00 97.38 94 THR A N 1
ATOM 705 C CA . THR A 1 94 ? 13.958 -0.368 -31.994 1.00 97.38 94 THR A CA 1
ATOM 706 C C . THR A 1 94 ? 15.148 0.486 -32.439 1.00 97.38 94 THR A C 1
ATOM 708 O O . THR A 1 94 ? 15.792 0.189 -33.444 1.00 97.38 94 THR A O 1
ATOM 711 N N . THR A 1 95 ? 15.472 1.529 -31.676 1.00 97.06 95 THR A N 1
ATOM 712 C CA . THR A 1 95 ? 16.600 2.435 -31.905 1.00 97.06 95 THR A CA 1
ATOM 713 C C . THR A 1 95 ? 17.411 2.613 -30.619 1.00 97.06 95 THR A C 1
ATOM 715 O O . THR A 1 95 ? 16.812 2.697 -29.542 1.00 97.06 95 THR A O 1
ATOM 718 N N . PRO A 1 96 ? 18.755 2.671 -30.702 1.00 97.00 96 PRO A N 1
ATOM 719 C CA . PRO A 1 96 ? 19.610 2.870 -29.535 1.00 97.00 96 PRO A CA 1
ATOM 720 C C . PRO A 1 96 ? 19.479 4.289 -28.965 1.00 97.00 96 PRO A C 1
ATOM 722 O O . PRO A 1 96 ? 19.160 5.231 -29.691 1.00 97.00 96 PRO A O 1
ATOM 725 N N . GLY A 1 97 ? 19.788 4.433 -27.676 1.00 96.06 97 GLY A N 1
ATOM 726 C CA . GLY A 1 97 ? 19.786 5.703 -26.949 1.00 96.06 97 GLY A CA 1
ATOM 727 C C . GLY A 1 97 ? 18.931 5.653 -25.687 1.00 96.06 97 GLY A C 1
ATOM 728 O O . GLY A 1 97 ? 18.223 4.674 -25.447 1.00 96.06 97 GLY A O 1
ATOM 729 N N . ASP A 1 98 ? 19.000 6.723 -24.900 1.00 96.75 98 ASP A N 1
ATOM 730 C CA . ASP A 1 98 ? 18.222 6.856 -23.672 1.00 96.75 98 ASP A CA 1
ATOM 731 C C . ASP A 1 98 ? 16.739 7.049 -24.007 1.00 96.75 98 ASP A C 1
ATOM 733 O O . ASP A 1 98 ? 16.377 7.846 -24.878 1.00 96.75 98 ASP A O 1
ATOM 737 N N . LYS A 1 99 ? 15.875 6.280 -23.337 1.00 94.19 99 LYS A N 1
ATOM 738 C CA . LYS A 1 99 ? 14.421 6.311 -23.524 1.00 94.19 99 LYS A CA 1
ATOM 739 C C . LYS A 1 99 ? 13.753 6.626 -22.193 1.00 94.19 99 LYS A C 1
ATOM 741 O O . LYS A 1 99 ? 13.835 5.833 -21.258 1.00 94.19 99 LYS A O 1
ATOM 746 N N . ASP A 1 100 ? 13.053 7.754 -22.134 1.00 94.56 100 ASP A N 1
ATOM 747 C CA . ASP A 1 100 ? 12.233 8.095 -20.977 1.00 94.56 100 ASP A CA 1
ATOM 748 C C . ASP A 1 100 ? 11.015 7.169 -20.905 1.00 94.56 100 ASP A C 1
ATOM 750 O O . ASP A 1 100 ? 10.276 6.994 -21.877 1.00 94.56 100 ASP A O 1
ATOM 754 N N . ALA A 1 101 ? 10.789 6.583 -19.733 1.00 95.44 101 ALA A N 1
ATOM 755 C CA . ALA A 1 101 ? 9.654 5.712 -19.471 1.00 95.44 101 ALA A CA 1
ATOM 756 C C . ALA A 1 101 ? 9.085 5.985 -18.078 1.00 95.44 101 ALA A C 1
ATOM 758 O O . ALA A 1 101 ? 9.786 6.398 -17.157 1.00 95.44 101 ALA A O 1
ATOM 759 N N . THR A 1 102 ? 7.791 5.729 -17.909 1.00 96.69 102 THR A N 1
ATOM 760 C CA . THR A 1 102 ? 7.123 5.814 -16.607 1.00 96.69 102 THR A CA 1
ATOM 761 C C . THR A 1 102 ? 6.616 4.437 -16.222 1.00 96.69 102 THR A C 1
ATOM 763 O O . THR A 1 102 ? 5.845 3.835 -16.972 1.00 96.69 102 THR A O 1
ATOM 766 N N . VAL A 1 103 ? 7.025 3.955 -15.050 1.00 97.25 103 VAL A N 1
ATOM 767 C CA . VAL A 1 103 ? 6.474 2.740 -14.445 1.00 97.25 103 VAL A CA 1
ATOM 768 C C . VAL A 1 103 ? 5.298 3.131 -13.556 1.00 97.25 103 VAL A C 1
ATOM 770 O O . VAL A 1 103 ? 5.421 3.995 -12.691 1.00 97.25 103 VAL A O 1
ATOM 773 N N . VAL A 1 104 ? 4.152 2.506 -13.792 1.00 96.50 104 VAL A N 1
ATOM 774 C CA . VAL A 1 104 ? 2.980 2.544 -12.922 1.00 96.50 104 VAL A CA 1
ATOM 775 C C . VAL A 1 104 ? 3.106 1.395 -11.926 1.00 96.50 104 VAL A C 1
ATOM 777 O O . VAL A 1 104 ? 3.387 0.260 -12.314 1.00 96.50 104 VAL A O 1
ATOM 780 N N . VAL A 1 105 ? 2.917 1.714 -10.648 1.00 96.12 105 VAL A N 1
ATOM 781 C CA . VAL A 1 105 ? 2.968 0.769 -9.530 1.00 96.12 105 VAL A CA 1
ATOM 782 C C . VAL A 1 105 ? 1.569 0.678 -8.933 1.00 96.12 105 VAL A C 1
ATOM 784 O O . VAL A 1 105 ? 0.974 1.716 -8.634 1.00 96.12 105 VAL A O 1
ATOM 787 N N . THR A 1 106 ? 1.038 -0.537 -8.801 1.00 93.88 106 THR A N 1
ATOM 788 C CA . THR A 1 106 ? -0.320 -0.803 -8.284 1.00 93.88 106 THR A CA 1
ATOM 789 C C . THR A 1 106 ? -0.341 -1.976 -7.334 1.00 93.88 106 THR A C 1
ATOM 791 O O . THR A 1 106 ? 0.328 -2.978 -7.673 1.00 93.88 106 THR A O 1
#

Secondary structure (DSSP, 8-state):
-TT-EEEESS----SS-EEEEEEEEEE-TTS-EEEEEEEEEE-----HHHH--PPB------TTPPPPGGGGBS-GGGSPTT--EEESS----SS-S-----EEE-

InterPro domains:
  IPR012706 Rib/alpha/Esp surface antigen repeat [TIGR02331] (1-55)
  IPR012706 Rib/alpha/Esp surface antigen repeat [TIGR02331] (58-106)
  IPR059115 Rib domain [PF08428] (1-44)
  IPR059115 Rib domain [PF08428] (48-106)

pLDDT: mean 94.86, std 3.45, range [70.69, 97.88]